Protein AF-A0A653SRH2-F1 (afdb_monomer_lite)

Sequence (174 aa):
MSVLLSLFGIMFIGSFAIDYRRGKTLQQSAIGGIRSIQKNMWIFFRTSLSMMIIIGPLLLISGFVFSDLVTFNTIPAFIIAVLSIGFAERIIGMTVAPLIRTFWHQRGRLMPLYLDAALYVFLLSILVLEFLMNIPGIDLQSPFIALFYAFALFFTRYLFSLIRFTVQKGVASN

Secondary structure (DSSP, 8-state):
-HHHHHHHHHHHHHHHHHHHHTT--HHHHHHHHHHHHHHHHHHHHHHHHHHHHHHHHHHHHHHHH-TTTEEESSHHHHHHHHHHHHHHHHHIIIIIHHHHHHHHHHTT-PPPHHHHHHHHHHHHHHHHHHHHHTSTTEEES-THHHHHHHHHHHHHHHHHHHHHHHHHTT----

pLDDT: mean 72.19, std 10.19, range [39.84, 87.38]

Structure (mmCIF, N/CA/C/O backbone):
data_AF-A0A653SRH2-F1
#
_entry.id   AF-A0A653SRH2-F1
#
loop_
_atom_site.group_PDB
_atom_site.id
_atom_site.type_symbol
_atom_site.label_atom_id
_atom_site.label_alt_id
_atom_site.label_comp_id
_atom_site.label_asym_id
_atom_site.label_entity_id
_atom_site.label_seq_id
_atom_site.pdbx_PDB_ins_code
_atom_site.Cartn_x
_atom_site.Cartn_y
_atom_site.Cartn_z
_atom_site.occupancy
_atom_site.B_iso_or_equiv
_atom_site.auth_seq_id
_atom_site.auth_comp_id
_atom_site.auth_asym_id
_atom_site.auth_atom_id
_atom_site.pdbx_PDB_model_num
ATOM 1 N N . MET A 1 1 ? -3.510 14.436 -4.638 1.00 39.84 1 MET A N 1
ATOM 2 C CA . MET A 1 1 ? -3.467 15.262 -3.397 1.00 39.84 1 MET A CA 1
ATOM 3 C C . MET A 1 1 ? -4.762 15.201 -2.561 1.00 39.84 1 MET A C 1
ATOM 5 O O . MET A 1 1 ? -4.670 15.184 -1.339 1.00 39.84 1 MET A O 1
ATOM 9 N N . SER A 1 2 ? -5.956 15.119 -3.170 1.00 46.06 2 SER A N 1
ATOM 10 C CA . SER A 1 2 ? -7.261 15.125 -2.467 1.00 46.06 2 SER A CA 1
ATOM 11 C C . SER A 1 2 ? -7.547 13.886 -1.595 1.00 46.06 2 SER A C 1
ATOM 13 O O . SER A 1 2 ? -8.154 14.002 -0.531 1.00 46.06 2 SER A O 1
ATOM 15 N N . VAL A 1 3 ? -7.083 12.699 -1.997 1.00 45.12 3 VAL A N 1
ATOM 16 C CA . VAL A 1 3 ? -7.332 11.427 -1.279 1.00 45.12 3 VAL A CA 1
ATOM 17 C C . VAL A 1 3 ? -6.578 11.358 0.059 1.00 45.12 3 VAL A C 1
ATOM 19 O O . VAL A 1 3 ? -7.117 10.958 1.086 1.00 45.12 3 VAL A O 1
ATOM 22 N N . LEU A 1 4 ? -5.333 11.831 0.072 1.00 49.22 4 LEU A N 1
ATOM 23 C CA . LEU A 1 4 ? -4.510 11.980 1.276 1.00 49.22 4 LEU A CA 1
ATOM 24 C C . LEU A 1 4 ? -5.167 12.928 2.289 1.00 49.22 4 LEU A C 1
ATOM 26 O O . LEU A 1 4 ? -5.316 12.602 3.465 1.00 49.22 4 LEU A O 1
ATOM 30 N N . LEU A 1 5 ? -5.604 14.089 1.800 1.00 54.12 5 LEU A N 1
ATOM 31 C CA . LEU A 1 5 ? -6.254 15.127 2.597 1.00 54.12 5 LEU A CA 1
ATOM 32 C C . LEU A 1 5 ? -7.594 14.655 3.173 1.00 54.12 5 LEU A C 1
ATOM 34 O O . LEU A 1 5 ? -7.883 14.911 4.339 1.00 54.12 5 LEU A O 1
ATOM 38 N N . SER A 1 6 ? -8.380 13.909 2.394 1.00 52.00 6 SER A N 1
ATOM 39 C CA . SER A 1 6 ? -9.649 13.338 2.862 1.00 52.00 6 SER A CA 1
ATOM 40 C C . SER A 1 6 ? -9.450 12.250 3.917 1.00 52.00 6 SER A C 1
ATOM 42 O O . SER A 1 6 ? -10.185 12.232 4.899 1.00 52.00 6 SER A O 1
ATOM 44 N N . LEU A 1 7 ? -8.422 11.404 3.808 1.00 56.34 7 LEU A N 1
ATOM 45 C CA . LEU A 1 7 ? -8.123 10.387 4.824 1.00 56.34 7 LEU A CA 1
ATOM 46 C C . LEU A 1 7 ? -7.610 10.982 6.139 1.00 56.34 7 LEU A C 1
ATOM 48 O O . LEU A 1 7 ? -8.088 10.598 7.209 1.00 56.34 7 LEU A O 1
ATOM 52 N N . PHE A 1 8 ? -6.702 11.961 6.079 1.00 59.31 8 PHE A N 1
ATOM 53 C CA . PHE A 1 8 ? -6.302 12.713 7.272 1.00 59.31 8 PHE A CA 1
ATOM 54 C C . PHE A 1 8 ? -7.480 13.497 7.867 1.00 59.31 8 PHE A C 1
ATOM 56 O O . PHE A 1 8 ? -7.624 13.547 9.089 1.00 59.31 8 PHE A O 1
ATOM 63 N N . GLY A 1 9 ? -8.369 14.021 7.018 1.00 59.38 9 GLY A N 1
ATOM 64 C CA . GLY A 1 9 ? -9.634 14.630 7.425 1.00 59.38 9 GLY A CA 1
ATOM 65 C C . GLY A 1 9 ? -10.552 13.655 8.167 1.00 59.38 9 GLY A C 1
ATOM 66 O O . GLY A 1 9 ? -11.066 13.989 9.229 1.00 59.38 9 GLY A O 1
ATOM 67 N N . ILE A 1 10 ? -10.701 12.418 7.688 1.00 64.88 10 ILE A N 1
ATOM 68 C CA . ILE A 1 10 ? -11.508 11.380 8.352 1.00 64.88 10 ILE A CA 1
ATOM 69 C C . ILE A 1 10 ? -10.914 11.007 9.718 1.00 64.88 10 ILE A C 1
ATOM 71 O O . ILE A 1 10 ? -11.653 10.884 10.695 1.00 64.88 10 ILE A O 1
ATOM 75 N N . MET A 1 11 ? -9.588 10.872 9.827 1.00 61.41 11 MET A N 1
ATOM 76 C CA . MET A 1 11 ? -8.923 10.593 11.110 1.00 61.41 11 MET A CA 1
ATOM 77 C C . MET A 1 11 ? -9.075 11.755 12.102 1.00 61.41 11 MET A C 1
ATOM 79 O O . MET A 1 11 ? -9.280 11.520 13.296 1.00 61.41 11 MET A O 1
ATOM 83 N N . PHE A 1 12 ? -9.025 12.999 11.613 1.00 65.94 12 PHE A N 1
ATOM 84 C CA . PHE A 1 12 ? -9.297 14.193 12.411 1.00 65.94 12 PHE A CA 1
ATOM 85 C C . PHE A 1 12 ? -10.729 14.197 12.940 1.00 65.94 12 PHE A C 1
ATOM 87 O O . PHE A 1 12 ? -10.933 14.307 14.146 1.00 65.94 12 PHE A O 1
ATOM 94 N N . ILE A 1 13 ? -11.708 14.012 12.050 1.00 68.06 13 ILE A N 1
ATOM 95 C CA . ILE A 1 13 ? -13.135 13.999 12.386 1.00 68.06 13 ILE A CA 1
ATOM 96 C C . ILE A 1 13 ? -13.438 12.865 13.368 1.00 68.06 13 ILE A C 1
ATOM 98 O O . ILE A 1 13 ? -14.142 13.082 14.350 1.00 68.06 13 ILE A O 1
ATOM 102 N N . GLY A 1 14 ? -12.860 11.678 13.165 1.00 63.09 14 GLY A N 1
ATOM 103 C CA . GLY A 1 14 ? -13.009 10.545 14.077 1.00 63.09 14 GLY A CA 1
ATOM 104 C C . GLY A 1 14 ? -12.459 10.835 15.476 1.00 63.09 14 GLY A C 1
ATOM 105 O O . GLY A 1 14 ? -13.152 10.616 16.468 1.00 63.09 14 GLY A O 1
ATOM 106 N N . SER A 1 15 ? -11.246 11.389 15.577 1.00 60.41 15 SER A N 1
ATOM 107 C CA . SER A 1 15 ? -10.658 11.773 16.870 1.00 60.41 15 SER A CA 1
ATOM 108 C C . SER A 1 15 ? -11.442 12.901 17.545 1.00 60.41 15 SER A C 1
ATOM 110 O O . SER A 1 15 ? -11.646 12.862 18.757 1.00 60.41 15 SER A O 1
ATOM 112 N N . PHE A 1 16 ? -11.907 13.875 16.764 1.00 62.19 16 PHE A N 1
ATOM 113 C CA . PHE A 1 16 ? -12.694 15.011 17.231 1.00 62.19 16 PHE A CA 1
ATOM 114 C C . PHE A 1 16 ? -14.068 14.573 17.755 1.00 62.19 16 PHE A C 1
ATOM 116 O O . PHE A 1 16 ? -14.482 14.987 18.834 1.00 62.19 16 PHE A O 1
ATOM 123 N N . ALA A 1 17 ? -14.759 13.681 17.042 1.00 65.31 17 ALA A N 1
ATOM 124 C CA . ALA A 1 17 ? -16.052 13.141 17.457 1.00 65.31 17 ALA A CA 1
ATOM 125 C C . ALA A 1 17 ? -15.945 12.306 18.745 1.00 65.31 17 ALA A C 1
ATOM 127 O O . ALA A 1 17 ? -16.826 12.374 19.604 1.00 65.31 17 ALA A O 1
ATOM 128 N N . ILE A 1 18 ? -14.854 11.548 18.908 1.00 66.50 18 ILE A N 1
ATOM 129 C CA . ILE A 1 18 ? -14.591 10.750 20.114 1.00 66.50 18 ILE A CA 1
ATOM 130 C C . ILE A 1 18 ? -14.303 11.650 21.320 1.00 66.50 18 ILE A C 1
ATOM 132 O O . ILE A 1 18 ? -14.843 11.412 22.401 1.00 66.50 18 ILE A O 1
ATOM 136 N N . ASP A 1 19 ? -13.477 12.682 21.151 1.00 61.50 19 ASP A N 1
ATOM 137 C CA . ASP A 1 19 ? -13.128 13.602 22.237 1.00 61.50 19 ASP A CA 1
ATOM 138 C C . ASP A 1 19 ? -14.295 14.524 22.618 1.00 61.50 19 ASP A C 1
ATOM 140 O O . ASP A 1 19 ? -14.493 14.799 23.803 1.00 61.50 19 ASP A O 1
ATOM 144 N N . TYR A 1 20 ? -15.132 14.906 21.650 1.00 62.66 20 TYR A N 1
ATOM 145 C CA . TYR A 1 20 ? -16.359 15.664 21.899 1.00 62.66 20 TYR A CA 1
ATOM 146 C C . TYR A 1 20 ? -17.405 14.829 22.655 1.00 62.66 20 TYR A C 1
ATOM 148 O O . TYR A 1 20 ? -17.981 15.297 23.635 1.00 62.66 20 TYR A O 1
ATOM 156 N N . ARG A 1 21 ? -17.581 13.544 22.299 1.00 64.31 21 ARG A N 1
ATOM 157 C CA . ARG A 1 21 ? -18.438 12.607 23.060 1.00 64.31 21 ARG A CA 1
ATOM 158 C C . ARG A 1 21 ? -17.969 12.370 24.497 1.00 64.31 21 ARG A C 1
ATOM 160 O O . ARG A 1 21 ? -18.776 11.979 25.331 1.00 64.31 21 ARG A O 1
ATOM 167 N N . ARG A 1 22 ? -16.685 12.586 24.791 1.00 68.81 22 ARG A N 1
ATOM 168 C CA . ARG A 1 22 ? -16.104 12.464 26.140 1.00 68.81 22 ARG A CA 1
ATOM 169 C C . ARG A 1 22 ? -16.248 13.738 26.984 1.00 68.81 22 ARG A C 1
ATOM 171 O O . ARG A 1 22 ? -15.678 13.796 28.068 1.00 68.81 22 ARG A O 1
ATOM 178 N N . GLY A 1 23 ? -16.991 14.741 26.506 1.00 70.00 23 GLY A N 1
ATOM 179 C CA . GLY A 1 23 ? -17.294 15.964 27.255 1.00 70.00 23 GLY A CA 1
ATOM 180 C C . GLY A 1 23 ? -16.172 17.006 27.262 1.00 70.00 23 GLY A C 1
ATOM 181 O O . GLY A 1 23 ? -16.197 17.918 28.084 1.00 70.00 23 GLY A O 1
ATOM 182 N N . LYS A 1 24 ? -15.174 16.890 26.374 1.00 70.44 24 LYS A N 1
ATOM 183 C CA . LYS A 1 24 ? -14.100 17.888 26.254 1.00 70.44 24 LYS A CA 1
ATOM 184 C C . LYS A 1 24 ? -14.593 19.142 25.530 1.00 70.44 24 LYS A C 1
ATOM 186 O O . LYS A 1 24 ? -15.414 19.065 24.617 1.00 70.44 24 LYS A O 1
ATOM 191 N N . THR A 1 25 ? -14.042 20.301 25.888 1.00 76.50 25 THR A N 1
ATOM 192 C CA . THR A 1 25 ? -14.335 21.569 25.200 1.00 76.50 25 THR A CA 1
ATOM 193 C C . THR A 1 25 ? -13.865 21.539 23.740 1.00 76.50 25 THR A C 1
ATOM 195 O O .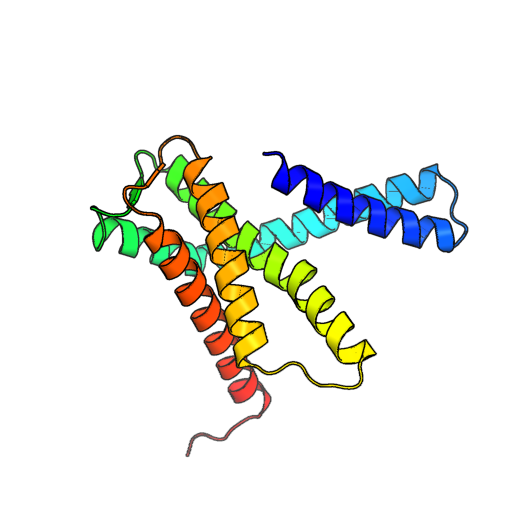 THR A 1 25 ? -12.934 20.812 23.388 1.00 76.50 25 THR A O 1
ATOM 198 N N . LEU A 1 26 ? -14.480 22.356 22.872 1.00 67.44 26 LEU A N 1
ATOM 199 C CA . LEU A 1 26 ? -14.159 22.418 21.434 1.00 67.44 26 LEU A CA 1
ATOM 200 C C . LEU A 1 26 ? -12.656 22.620 21.165 1.00 67.44 26 LEU A C 1
ATOM 202 O O . LEU A 1 26 ? -12.088 21.933 20.317 1.00 67.44 26 LEU A O 1
ATOM 206 N N . GLN A 1 27 ? -11.993 23.493 21.932 1.00 68.44 27 GLN A N 1
ATOM 207 C CA . GLN A 1 27 ? -10.543 23.700 21.841 1.00 68.44 27 GLN A CA 1
ATOM 208 C C . GLN A 1 27 ? -9.741 22.451 22.227 1.00 68.44 27 GLN A C 1
ATOM 210 O O . GLN A 1 27 ? -8.792 22.090 21.535 1.00 68.44 27 GLN A O 1
ATOM 215 N N . GLN A 1 28 ? -10.124 21.759 23.301 1.00 67.12 28 GLN A N 1
ATOM 216 C CA . GLN A 1 28 ? -9.433 20.544 23.737 1.00 67.12 28 GLN A CA 1
ATOM 217 C C . GLN A 1 28 ? -9.630 19.386 22.753 1.00 67.12 28 GLN A C 1
ATOM 219 O O . GLN A 1 28 ? -8.693 18.622 22.528 1.00 67.12 28 GLN A O 1
ATOM 224 N N . SER A 1 29 ? -10.806 19.285 22.129 1.00 60.84 29 SER A N 1
ATOM 225 C CA . SER A 1 29 ? -11.088 18.285 21.094 1.00 60.84 29 SER A CA 1
ATOM 226 C C . SER A 1 29 ? -10.315 18.563 19.797 1.00 60.84 29 SER A C 1
ATOM 228 O O . SER A 1 29 ? -9.743 17.651 19.202 1.00 60.84 29 SER A O 1
ATOM 230 N N . ALA A 1 30 ? -10.194 19.833 19.393 1.00 66.00 30 ALA A N 1
ATOM 231 C CA . ALA A 1 30 ? -9.391 20.230 18.234 1.00 66.00 30 ALA A CA 1
ATOM 232 C C . ALA A 1 30 ? -7.886 19.980 18.451 1.00 66.00 30 ALA A C 1
ATOM 234 O O . ALA A 1 30 ? -7.226 19.391 17.595 1.00 66.00 30 ALA A O 1
ATOM 235 N N . ILE A 1 31 ? -7.344 20.350 19.619 1.00 72.50 31 ILE A N 1
ATOM 236 C CA . ILE A 1 31 ? -5.938 20.085 19.978 1.00 72.50 31 ILE A CA 1
ATOM 237 C C . ILE A 1 31 ? -5.684 18.575 20.115 1.00 72.50 31 ILE A C 1
ATOM 239 O O . ILE A 1 31 ? -4.632 18.085 19.695 1.00 72.50 31 ILE A O 1
ATOM 243 N N . GLY A 1 32 ? -6.646 17.824 20.660 1.00 67.44 32 GLY A N 1
ATOM 244 C CA . GLY A 1 32 ? -6.616 16.362 20.720 1.00 67.44 32 GLY A CA 1
ATOM 245 C C . GLY A 1 32 ? -6.554 15.729 19.330 1.00 67.44 32 GLY A C 1
ATOM 246 O O . GLY A 1 32 ? -5.679 14.900 19.071 1.00 67.44 32 GLY A O 1
ATOM 247 N N . GLY A 1 33 ? -7.400 16.194 18.407 1.00 65.06 33 GLY A N 1
ATOM 248 C CA . GLY A 1 33 ? -7.385 15.796 17.001 1.00 65.06 33 GLY A CA 1
ATOM 249 C C . GLY A 1 33 ? -6.060 16.117 16.306 1.00 65.06 33 GLY A C 1
ATOM 250 O O . GLY A 1 33 ? -5.499 15.246 15.646 1.00 65.06 33 GLY A O 1
ATOM 251 N N . ILE A 1 34 ? -5.495 17.313 16.513 1.00 71.56 34 ILE A N 1
ATOM 252 C CA . ILE A 1 34 ? -4.197 17.704 15.933 1.00 71.56 34 ILE A CA 1
ATOM 253 C C . ILE A 1 34 ? -3.054 16.840 16.481 1.00 71.56 34 ILE A C 1
ATOM 255 O O . ILE A 1 34 ? -2.237 16.346 15.704 1.00 71.56 34 ILE A O 1
ATOM 259 N N . ARG A 1 35 ? -2.998 16.588 17.797 1.00 71.12 35 ARG A N 1
ATOM 260 C CA . ARG A 1 35 ? -1.993 15.676 18.379 1.00 71.12 35 ARG A CA 1
ATOM 261 C C . ARG A 1 35 ? -2.159 14.247 17.880 1.00 71.12 35 ARG A C 1
ATOM 263 O O . ARG A 1 35 ? -1.160 13.564 17.667 1.00 71.12 35 ARG A O 1
ATOM 270 N N . SER A 1 36 ? -3.397 13.797 17.694 1.00 66.12 36 SER A N 1
ATOM 271 C CA . SER A 1 36 ? -3.701 12.491 17.109 1.00 66.12 36 SER A CA 1
ATOM 272 C C . SER A 1 36 ? -3.175 12.406 15.676 1.00 66.12 36 SER A C 1
ATOM 274 O O . SER A 1 36 ? -2.466 11.455 15.354 1.00 66.12 36 SER A O 1
ATOM 276 N N . ILE A 1 37 ? -3.395 13.438 14.849 1.00 67.38 37 ILE A N 1
ATOM 277 C CA . ILE A 1 37 ? -2.804 13.538 13.507 1.00 67.38 37 ILE A CA 1
ATOM 278 C C . ILE A 1 37 ? -1.280 13.523 13.585 1.00 67.38 37 ILE A C 1
ATOM 280 O O . ILE A 1 37 ? -0.675 12.710 12.905 1.00 67.38 37 ILE A O 1
ATOM 284 N N . GLN A 1 38 ? -0.646 14.367 14.404 1.00 68.12 38 GLN A N 1
ATOM 285 C CA . GLN A 1 38 ? 0.819 14.440 14.487 1.00 68.12 38 GLN A CA 1
ATOM 286 C C . GLN A 1 38 ? 1.441 13.117 14.93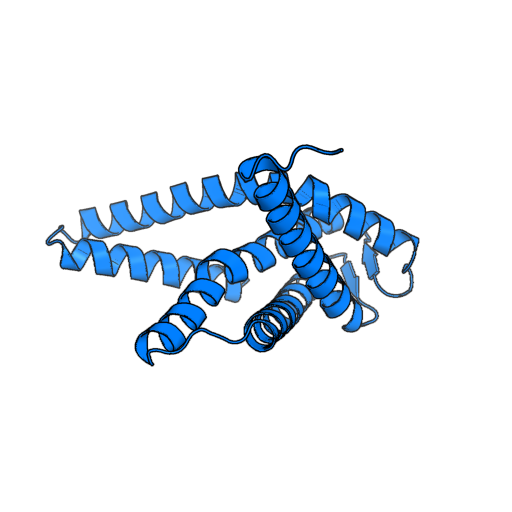8 1.00 68.12 38 GLN A C 1
ATOM 288 O O . GLN A 1 38 ? 2.401 12.638 14.336 1.00 68.12 38 GLN A O 1
ATOM 293 N N . LYS A 1 39 ? 0.880 12.487 15.975 1.00 69.31 39 LYS A N 1
ATOM 294 C CA . LYS A 1 39 ? 1.343 11.184 16.457 1.00 69.31 39 LYS A CA 1
ATOM 295 C C . LYS A 1 39 ? 1.144 10.114 15.390 1.00 69.31 39 LYS A C 1
ATOM 297 O O . LYS A 1 39 ? 2.061 9.336 15.137 1.00 69.31 39 LYS A O 1
ATOM 302 N N . ASN A 1 40 ? -0.014 10.098 14.733 1.00 63.19 40 ASN A N 1
ATOM 303 C CA . ASN A 1 40 ? -0.270 9.175 13.638 1.00 63.19 40 ASN A CA 1
ATOM 304 C C . ASN A 1 40 ? 0.657 9.448 12.459 1.00 63.19 40 ASN A C 1
ATOM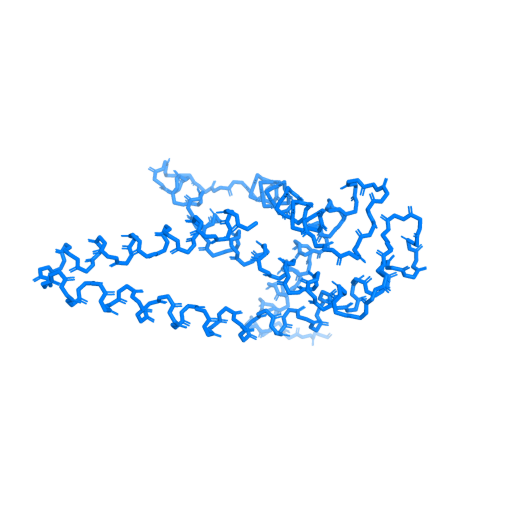 306 O O . ASN A 1 40 ? 1.183 8.482 11.941 1.00 63.19 40 ASN A O 1
ATOM 310 N N . MET A 1 41 ? 0.954 10.702 12.108 1.00 65.81 41 MET A N 1
ATOM 311 C CA . MET A 1 41 ? 1.930 11.089 11.083 1.00 65.81 41 MET A CA 1
ATOM 312 C C . MET A 1 41 ? 3.345 10.632 11.433 1.00 65.81 41 MET A C 1
ATOM 314 O O . MET A 1 41 ? 4.073 10.183 10.557 1.00 65.81 41 MET A O 1
ATOM 318 N N . TRP A 1 42 ? 3.744 10.703 12.701 1.00 66.19 42 TRP A N 1
ATOM 319 C CA . TRP A 1 42 ? 5.069 10.258 13.126 1.00 66.19 42 TRP A CA 1
ATOM 320 C C . TRP A 1 42 ? 5.209 8.735 13.086 1.00 66.19 42 TRP A C 1
ATOM 322 O O . TRP A 1 42 ? 6.164 8.199 12.523 1.00 66.19 42 TRP A O 1
ATOM 332 N N . ILE A 1 43 ? 4.225 8.016 13.638 1.00 66.44 43 ILE A N 1
ATOM 333 C CA . ILE A 1 43 ? 4.168 6.553 13.535 1.00 66.44 43 ILE A CA 1
ATOM 334 C C . ILE A 1 43 ? 4.066 6.163 12.051 1.00 66.44 43 ILE A C 1
ATOM 336 O O . ILE A 1 43 ? 4.728 5.215 11.625 1.00 66.44 43 ILE A O 1
ATOM 340 N N . PHE A 1 44 ? 3.293 6.923 11.269 1.00 63.47 44 PHE A N 1
ATOM 341 C CA . PHE A 1 44 ? 3.142 6.823 9.822 1.00 63.47 44 PHE A CA 1
ATOM 342 C C . PHE A 1 44 ? 4.503 6.892 9.119 1.00 63.47 44 PHE A C 1
ATOM 344 O O . PHE A 1 44 ? 4.906 5.913 8.494 1.00 63.47 44 PHE A O 1
ATOM 351 N N . PHE A 1 45 ? 5.240 7.987 9.314 1.00 64.75 45 PHE A N 1
ATOM 352 C CA . PHE A 1 45 ? 6.551 8.241 8.724 1.00 64.75 45 PHE A CA 1
ATOM 353 C C . PHE A 1 45 ? 7.560 7.151 9.090 1.00 64.75 45 PHE A C 1
ATOM 355 O O . PHE A 1 45 ? 8.195 6.580 8.207 1.00 64.75 45 PHE A O 1
ATOM 362 N N . ARG A 1 46 ? 7.645 6.780 10.375 1.00 68.31 46 ARG A N 1
ATOM 363 C CA . ARG A 1 46 ? 8.571 5.742 10.852 1.00 68.31 46 ARG A CA 1
ATOM 364 C C . ARG A 1 46 ? 8.341 4.390 10.173 1.00 68.31 46 ARG A C 1
ATOM 366 O O . ARG A 1 46 ? 9.302 3.708 9.830 1.00 68.31 46 ARG A O 1
ATOM 373 N N . THR A 1 47 ? 7.092 3.972 9.979 1.00 63.00 47 THR A N 1
ATOM 374 C CA . THR A 1 47 ? 6.826 2.686 9.307 1.00 63.00 47 THR A CA 1
ATOM 375 C C . THR A 1 47 ? 6.855 2.807 7.787 1.00 63.00 47 THR A C 1
ATOM 377 O O . THR A 1 47 ? 7.232 1.833 7.154 1.00 63.00 47 THR A O 1
ATOM 380 N N . SER A 1 48 ? 6.538 3.964 7.190 1.00 61.22 48 SER A N 1
ATOM 381 C CA . SER A 1 48 ? 6.797 4.193 5.757 1.00 61.22 48 SER A CA 1
ATOM 382 C C . SER A 1 48 ? 8.290 4.079 5.451 1.00 61.22 48 SER A C 1
ATOM 384 O O . SER A 1 48 ? 8.666 3.439 4.474 1.00 61.22 48 SER A O 1
ATOM 386 N N . LEU A 1 49 ? 9.148 4.600 6.334 1.00 66.00 49 LEU A N 1
ATOM 387 C CA . LEU A 1 49 ? 10.597 4.422 6.247 1.00 66.00 49 LEU A CA 1
ATOM 388 C C . LEU A 1 49 ? 10.999 2.944 6.393 1.00 66.00 49 LEU A C 1
ATOM 390 O O . LEU A 1 49 ? 11.838 2.452 5.652 1.00 66.00 49 LEU A O 1
ATOM 394 N N . SER A 1 50 ? 10.360 2.201 7.303 1.00 67.50 50 SER A N 1
ATOM 395 C CA . SER A 1 50 ? 10.581 0.751 7.434 1.00 67.50 50 SER A CA 1
ATOM 396 C C . SER A 1 50 ? 10.134 -0.028 6.193 1.00 67.50 50 SER A C 1
ATOM 398 O O . SER A 1 50 ? 10.788 -0.992 5.811 1.00 67.50 50 SER A O 1
ATOM 400 N N . MET A 1 51 ? 9.033 0.380 5.563 1.00 66.06 51 MET A N 1
ATOM 401 C CA . MET A 1 51 ? 8.539 -0.196 4.312 1.00 66.06 51 MET A CA 1
ATOM 402 C C . MET A 1 51 ? 9.453 0.133 3.133 1.00 66.06 51 MET A C 1
ATOM 404 O O . MET A 1 51 ? 9.488 -0.636 2.181 1.00 66.06 51 MET A O 1
ATOM 408 N N . MET A 1 52 ? 10.251 1.203 3.207 1.00 69.62 52 MET A N 1
ATOM 409 C CA . MET A 1 52 ? 11.271 1.530 2.206 1.00 69.62 52 MET A CA 1
ATOM 410 C C . MET A 1 52 ? 12.280 0.390 2.014 1.00 69.62 52 MET A C 1
ATOM 412 O O . MET A 1 52 ? 12.729 0.155 0.899 1.00 69.62 52 MET A O 1
ATOM 416 N N . ILE A 1 53 ? 12.576 -0.367 3.075 1.00 72.88 53 ILE A N 1
ATOM 417 C CA . ILE A 1 53 ? 13.482 -1.527 3.034 1.00 72.88 53 ILE A CA 1
ATOM 418 C C . ILE A 1 53 ? 12.898 -2.669 2.186 1.00 72.88 53 ILE A C 1
ATOM 420 O O . ILE A 1 53 ? 13.643 -3.455 1.616 1.00 72.88 53 ILE A O 1
ATOM 424 N N . ILE A 1 54 ? 11.571 -2.755 2.076 1.00 73.56 54 ILE A N 1
ATOM 425 C CA . ILE A 1 54 ? 10.865 -3.819 1.350 1.00 73.56 54 ILE A CA 1
ATOM 426 C C . ILE A 1 54 ? 10.455 -3.334 -0.046 1.00 73.56 54 ILE A C 1
ATOM 428 O O . ILE A 1 54 ? 10.757 -3.961 -1.057 1.00 73.56 54 ILE A O 1
ATOM 432 N N . ILE A 1 55 ? 9.776 -2.190 -0.100 1.00 78.44 55 ILE A N 1
ATOM 433 C CA . ILE A 1 55 ? 9.212 -1.599 -1.314 1.00 78.44 55 ILE A CA 1
ATOM 434 C C . ILE A 1 55 ? 10.310 -0.978 -2.183 1.00 78.44 55 ILE A C 1
ATOM 436 O O . ILE A 1 55 ? 10.208 -1.022 -3.402 1.00 78.44 55 ILE A O 1
ATOM 440 N N . GLY A 1 56 ? 11.370 -0.429 -1.581 1.00 79.12 56 GLY A N 1
ATOM 441 C CA . GLY A 1 56 ? 12.498 0.166 -2.300 1.00 79.12 56 GLY A CA 1
ATOM 442 C C . GLY A 1 56 ? 13.185 -0.822 -3.242 1.00 79.12 56 GLY A C 1
ATOM 443 O O . GLY A 1 56 ? 13.196 -0.577 -4.447 1.00 79.12 56 GLY A O 1
ATOM 444 N N . PRO A 1 57 ? 13.701 -1.960 -2.742 1.00 82.69 57 PRO A N 1
ATOM 445 C CA . PRO A 1 57 ? 14.279 -2.993 -3.596 1.00 82.69 57 PRO A CA 1
ATOM 446 C C . PRO A 1 57 ? 13.286 -3.536 -4.623 1.00 82.69 57 PRO A C 1
ATOM 448 O O . PRO A 1 57 ? 13.659 -3.734 -5.773 1.00 82.69 57 PRO A O 1
ATOM 451 N N . LEU A 1 58 ? 12.018 -3.723 -4.239 1.00 83.31 58 LEU A N 1
ATOM 452 C CA . LEU A 1 58 ? 10.974 -4.183 -5.155 1.00 83.31 58 LEU A CA 1
ATOM 453 C C . LEU A 1 58 ? 10.778 -3.210 -6.329 1.00 83.31 58 LEU A C 1
ATOM 455 O O . LEU A 1 58 ? 10.740 -3.646 -7.478 1.00 83.31 58 LEU A O 1
ATOM 459 N N . LEU A 1 59 ? 10.695 -1.904 -6.051 1.00 80.88 59 LEU A N 1
ATOM 460 C CA . LEU A 1 59 ? 10.564 -0.865 -7.073 1.00 80.88 59 LEU A CA 1
ATOM 461 C C . LEU A 1 59 ? 11.818 -0.772 -7.947 1.00 80.88 59 LEU A C 1
ATOM 463 O O . LEU A 1 59 ? 11.690 -0.667 -9.164 1.00 80.88 59 LEU A O 1
ATOM 467 N N . LEU A 1 60 ? 13.016 -0.872 -7.359 1.00 82.00 60 LEU A N 1
ATOM 468 C CA . LEU A 1 60 ? 14.271 -0.881 -8.119 1.00 82.00 60 LEU A CA 1
ATOM 469 C C . LEU A 1 60 ? 14.322 -2.068 -9.075 1.00 82.00 60 LEU A C 1
ATOM 471 O O . LEU A 1 60 ? 14.494 -1.873 -10.273 1.00 82.00 60 LEU A O 1
ATOM 475 N N . ILE A 1 61 ? 14.109 -3.284 -8.567 1.00 82.31 61 ILE A N 1
ATOM 476 C CA . ILE A 1 61 ? 14.099 -4.498 -9.388 1.00 82.31 61 ILE A CA 1
ATOM 477 C C . ILE A 1 61 ? 13.040 -4.372 -10.479 1.00 82.31 61 ILE A C 1
ATOM 479 O O . ILE A 1 61 ? 13.324 -4.695 -11.624 1.00 82.31 61 ILE A O 1
ATOM 483 N N . SER A 1 62 ? 11.851 -3.849 -10.168 1.00 77.94 62 SER A N 1
ATOM 484 C CA . SER A 1 62 ? 10.825 -3.657 -11.192 1.00 77.94 62 SER A CA 1
ATOM 485 C C . SER A 1 62 ? 11.212 -2.629 -12.256 1.00 77.94 62 SER A C 1
ATOM 487 O O . SER A 1 62 ? 10.945 -2.875 -13.420 1.00 77.94 62 SER A O 1
ATOM 489 N N . GLY A 1 63 ? 11.901 -1.539 -11.904 1.00 74.38 63 GLY A N 1
ATOM 490 C CA . GLY A 1 63 ? 12.387 -0.567 -12.888 1.00 74.38 63 GLY A CA 1
ATOM 491 C C . GLY A 1 63 ? 13.504 -1.118 -13.783 1.00 74.38 63 GLY A C 1
ATOM 492 O O . GLY A 1 63 ? 13.649 -0.677 -14.917 1.00 74.38 63 GLY A O 1
ATOM 493 N N . PHE A 1 64 ? 14.272 -2.102 -13.300 1.00 79.88 64 PHE A N 1
ATOM 494 C CA . PHE A 1 64 ? 15.312 -2.777 -14.088 1.00 79.88 64 PHE A CA 1
ATOM 495 C C . PHE A 1 64 ? 14.782 -3.947 -14.927 1.00 79.88 64 PHE A C 1
ATOM 497 O O . PHE A 1 64 ? 15.190 -4.112 -16.070 1.00 79.88 64 PHE A O 1
ATOM 504 N N . VAL A 1 65 ? 13.911 -4.783 -14.358 1.00 80.50 65 VAL A N 1
ATOM 505 C CA . VAL A 1 65 ? 13.389 -6.006 -14.998 1.00 80.50 65 VAL A CA 1
ATOM 506 C C . VAL A 1 65 ? 12.202 -5.700 -15.909 1.00 80.50 65 VAL A C 1
ATOM 508 O O . VAL A 1 65 ? 12.006 -6.369 -16.918 1.00 80.50 65 VAL A O 1
ATOM 511 N N . PHE A 1 66 ? 11.415 -4.686 -15.558 1.00 79.31 66 PHE A N 1
ATOM 512 C CA . PHE A 1 66 ? 10.212 -4.266 -16.267 1.00 79.31 66 PHE A CA 1
ATOM 513 C C . PHE A 1 66 ? 10.319 -2.795 -16.687 1.00 79.31 66 PHE A C 1
ATOM 515 O O . PHE A 1 66 ? 9.408 -2.001 -16.442 1.00 79.31 66 PHE A O 1
ATOM 522 N N . SER A 1 67 ? 11.436 -2.430 -17.324 1.00 73.50 67 SER A N 1
ATOM 523 C CA . SER A 1 67 ? 11.687 -1.069 -17.824 1.00 73.50 67 SER A CA 1
ATOM 524 C C . SER A 1 67 ? 10.608 -0.577 -18.790 1.00 73.50 67 SER A C 1
ATOM 526 O O . SER A 1 67 ? 10.326 0.614 -18.847 1.00 73.50 67 SER A O 1
ATOM 528 N N . ASP A 1 68 ? 9.968 -1.503 -19.504 1.00 74.19 68 ASP A N 1
ATOM 529 C CA . ASP A 1 68 ? 8.880 -1.216 -20.443 1.00 74.19 68 ASP A CA 1
ATOM 530 C C . ASP A 1 68 ? 7.526 -1.020 -19.735 1.00 74.19 68 ASP A C 1
ATOM 532 O O . ASP A 1 68 ? 6.516 -0.766 -20.378 1.00 74.19 68 ASP A O 1
ATOM 536 N N . LEU A 1 69 ? 7.458 -1.178 -18.408 1.00 73.56 69 LEU A N 1
ATOM 537 C CA . LEU A 1 69 ? 6.222 -1.020 -17.634 1.00 73.56 69 LEU A CA 1
ATOM 538 C C . LEU A 1 69 ? 6.288 0.169 -16.667 1.00 73.56 69 LEU A C 1
ATOM 540 O O . LEU A 1 69 ? 5.265 0.831 -16.472 1.00 73.56 69 LEU A O 1
ATOM 544 N N . VAL A 1 70 ? 7.459 0.446 -16.076 1.00 78.56 70 VAL A N 1
ATOM 545 C CA . VAL A 1 70 ? 7.685 1.586 -15.173 1.00 78.56 70 VAL A CA 1
ATOM 546 C C . VAL A 1 70 ? 9.065 2.192 -15.371 1.00 78.56 70 VAL A C 1
ATOM 548 O O . VAL A 1 70 ? 10.079 1.510 -15.211 1.00 78.56 70 VAL A O 1
ATOM 551 N N . THR A 1 71 ? 9.093 3.511 -15.558 1.00 81.75 71 THR A N 1
ATOM 552 C CA . THR A 1 71 ? 10.332 4.286 -15.662 1.00 81.75 71 THR A CA 1
ATOM 553 C C . THR A 1 71 ? 10.363 5.404 -14.626 1.00 81.75 71 THR A C 1
ATOM 555 O O . THR A 1 71 ? 9.391 6.138 -14.444 1.00 81.75 71 THR A O 1
ATOM 558 N N . PHE A 1 72 ? 11.502 5.556 -13.948 1.00 82.56 72 PHE A N 1
ATOM 559 C CA . PHE A 1 72 ? 11.741 6.644 -12.999 1.00 82.56 72 PHE A CA 1
ATOM 560 C C . PHE A 1 72 ? 12.750 7.621 -13.590 1.00 82.56 72 PHE A C 1
ATOM 562 O O . PHE A 1 72 ? 13.934 7.313 -13.700 1.00 82.56 72 PHE A O 1
ATOM 569 N N . ASN A 1 73 ? 12.293 8.825 -13.924 1.00 81.38 73 ASN A N 1
ATOM 570 C CA . ASN A 1 73 ? 13.136 9.833 -14.567 1.00 81.38 73 ASN A CA 1
ATOM 571 C C . ASN A 1 73 ? 14.125 10.479 -13.586 1.00 81.38 73 ASN A C 1
ATOM 573 O O . ASN A 1 73 ? 15.136 11.038 -14.001 1.00 81.38 73 ASN A O 1
ATOM 577 N N . THR A 1 74 ? 13.834 10.445 -12.280 1.00 81.25 74 THR A N 1
ATOM 578 C CA . THR A 1 74 ? 14.670 11.077 -11.250 1.00 81.25 74 THR A CA 1
ATOM 579 C C . THR A 1 74 ? 14.677 10.286 -9.935 1.00 81.25 74 THR A C 1
ATOM 581 O O . THR A 1 74 ? 13.704 9.614 -9.588 1.00 81.25 74 THR A O 1
ATOM 584 N N . ILE A 1 75 ? 15.760 10.411 -9.155 1.00 78.62 75 ILE A N 1
ATOM 585 C CA . ILE A 1 75 ? 15.881 9.804 -7.812 1.00 78.62 75 ILE A CA 1
ATOM 586 C C . ILE A 1 75 ? 14.766 10.286 -6.857 1.00 78.62 75 ILE A C 1
ATOM 588 O O . ILE A 1 75 ? 14.186 9.449 -6.161 1.00 78.62 75 ILE A O 1
ATOM 592 N N . PRO A 1 76 ? 14.395 11.585 -6.817 1.00 78.88 76 PRO A N 1
ATOM 593 C CA . PRO A 1 76 ? 13.262 12.038 -6.014 1.00 78.88 76 PRO A CA 1
ATOM 594 C C . PRO A 1 76 ? 11.943 11.358 -6.391 1.00 78.88 76 PRO A C 1
ATOM 596 O O . PRO A 1 76 ? 11.199 10.977 -5.492 1.00 78.88 76 PRO A O 1
ATOM 599 N N . ALA A 1 77 ? 11.668 11.143 -7.685 1.00 75.56 77 ALA A N 1
ATOM 600 C CA . ALA A 1 77 ? 10.454 10.451 -8.124 1.00 75.56 77 ALA A CA 1
ATOM 601 C C . ALA A 1 77 ? 10.400 9.013 -7.586 1.00 75.56 77 ALA A C 1
ATOM 603 O O . ALA A 1 77 ? 9.367 8.589 -7.069 1.00 75.56 77 ALA A O 1
ATOM 604 N N . PHE A 1 78 ? 11.532 8.301 -7.602 1.00 81.00 78 PHE A N 1
ATOM 605 C CA . PHE A 1 78 ? 11.651 6.978 -6.990 1.00 81.00 78 PHE A CA 1
ATOM 606 C C . PHE A 1 78 ? 11.364 7.010 -5.479 1.00 81.00 78 PHE A C 1
ATOM 608 O O . PHE A 1 78 ? 10.540 6.240 -4.988 1.00 81.00 78 PHE A O 1
ATOM 615 N N . ILE A 1 79 ? 11.984 7.927 -4.729 1.00 77.38 79 ILE A N 1
ATOM 616 C CA . ILE A 1 79 ? 11.773 8.028 -3.273 1.00 77.38 79 ILE A CA 1
ATOM 617 C C . ILE A 1 79 ? 10.300 8.331 -2.958 1.00 77.38 79 ILE A C 1
ATOM 619 O O . ILE A 1 79 ? 9.709 7.706 -2.074 1.00 77.38 79 ILE A O 1
ATOM 623 N N . ILE A 1 80 ? 9.682 9.255 -3.697 1.00 78.75 80 ILE A N 1
ATOM 624 C CA . ILE A 1 80 ? 8.271 9.621 -3.518 1.00 78.75 80 ILE A CA 1
ATOM 625 C C . ILE A 1 80 ? 7.358 8.439 -3.867 1.00 78.75 80 ILE A C 1
ATOM 627 O O . ILE A 1 80 ? 6.378 8.212 -3.154 1.00 78.75 80 ILE A O 1
ATOM 631 N N . ALA A 1 81 ? 7.688 7.649 -4.893 1.00 81.12 81 ALA A N 1
ATOM 632 C CA . ALA A 1 81 ? 6.962 6.429 -5.242 1.00 81.12 81 ALA A CA 1
ATOM 633 C C . ALA A 1 81 ? 6.977 5.425 -4.087 1.00 81.12 81 ALA A C 1
ATOM 635 O O . ALA A 1 81 ? 5.921 4.992 -3.629 1.00 81.12 81 ALA A O 1
ATOM 636 N N . VAL A 1 82 ? 8.165 5.120 -3.554 1.00 79.88 82 VAL A N 1
ATOM 637 C CA . VAL A 1 82 ? 8.332 4.185 -2.431 1.00 79.88 82 VAL A CA 1
ATOM 638 C C . VAL A 1 82 ? 7.498 4.625 -1.227 1.00 79.88 82 VAL A C 1
ATOM 640 O O . VAL A 1 82 ? 6.762 3.826 -0.640 1.00 79.88 82 VAL A O 1
ATOM 643 N N . LEU A 1 83 ? 7.575 5.912 -0.877 1.00 78.00 83 LEU A N 1
ATOM 644 C CA . LEU A 1 83 ? 6.823 6.477 0.240 1.00 78.00 83 LEU A CA 1
ATOM 645 C C . LEU A 1 83 ? 5.312 6.424 0.000 1.00 78.00 83 LEU A C 1
ATOM 647 O O . LEU A 1 83 ? 4.568 6.107 0.929 1.00 78.00 83 LEU A O 1
ATOM 651 N N . SER A 1 84 ? 4.865 6.692 -1.226 1.00 79.56 84 SER A N 1
ATOM 652 C CA . SER A 1 84 ? 3.446 6.714 -1.591 1.00 79.56 84 SER A CA 1
ATOM 653 C C . SER A 1 84 ? 2.832 5.316 -1.609 1.00 79.56 84 SER A C 1
ATOM 655 O O . SER A 1 84 ? 1.727 5.124 -1.106 1.00 79.56 84 SER A O 1
ATOM 657 N N . ILE A 1 85 ? 3.558 4.308 -2.095 1.00 82.00 85 ILE A N 1
ATOM 658 C CA . ILE A 1 85 ? 3.109 2.912 -2.031 1.00 82.00 85 ILE A CA 1
ATOM 659 C C . ILE A 1 85 ? 3.043 2.438 -0.571 1.00 82.00 85 ILE A C 1
ATOM 661 O O . ILE A 1 85 ? 2.047 1.838 -0.161 1.00 82.00 85 ILE A O 1
ATOM 665 N N . GLY A 1 86 ? 4.050 2.763 0.248 1.00 77.12 86 GLY A N 1
ATOM 666 C CA . GLY A 1 86 ? 4.002 2.496 1.691 1.00 77.12 86 GLY A CA 1
ATOM 667 C C . GLY A 1 86 ? 2.829 3.206 2.382 1.00 77.12 86 GLY A C 1
ATOM 668 O O . GLY A 1 86 ? 2.204 2.652 3.288 1.00 77.12 86 GLY A O 1
ATOM 669 N N . PHE A 1 87 ? 2.478 4.406 1.910 1.00 75.25 87 PHE A N 1
ATOM 670 C CA . PHE A 1 87 ? 1.301 5.147 2.358 1.00 75.25 87 PHE A CA 1
ATOM 671 C C . PHE A 1 87 ? -0.003 4.435 2.000 1.00 75.25 87 PHE A C 1
ATOM 673 O O . PHE A 1 87 ? -0.859 4.256 2.871 1.00 75.25 87 PHE A O 1
ATOM 680 N N . ALA A 1 88 ? -0.128 3.952 0.766 1.00 80.19 88 ALA A N 1
ATOM 681 C CA . ALA A 1 88 ? -1.290 3.198 0.318 1.00 80.19 88 ALA A CA 1
ATOM 682 C C . ALA A 1 88 ? -1.514 1.910 1.121 1.00 80.19 88 ALA A C 1
ATOM 684 O O . ALA A 1 88 ? -2.623 1.675 1.609 1.00 80.19 88 ALA A O 1
ATOM 685 N N . GLU A 1 89 ? -0.454 1.117 1.319 1.00 79.00 89 GLU A N 1
ATOM 686 C CA . GLU A 1 89 ? -0.494 -0.121 2.110 1.00 79.00 89 GLU A CA 1
ATOM 687 C C . GLU A 1 89 ? -1.093 0.142 3.487 1.00 79.00 89 GLU A C 1
ATOM 689 O O . GLU A 1 89 ? -1.993 -0.569 3.944 1.00 79.00 89 GLU A O 1
ATOM 694 N N . ARG A 1 90 ? -0.631 1.213 4.127 1.00 74.19 90 ARG A N 1
ATOM 695 C CA . ARG A 1 90 ? -0.974 1.500 5.507 1.00 74.19 90 ARG A CA 1
ATOM 696 C C . ARG A 1 90 ? -2.386 2.027 5.679 1.00 74.19 90 ARG A C 1
ATOM 698 O O . ARG A 1 90 ? -3.039 1.658 6.654 1.00 74.19 90 ARG A O 1
ATOM 705 N N . ILE A 1 91 ? -2.874 2.854 4.756 1.00 74.75 91 ILE A N 1
ATOM 706 C CA . ILE A 1 91 ? -4.283 3.269 4.758 1.00 74.75 91 ILE A CA 1
ATOM 707 C C . ILE A 1 91 ? -5.174 2.040 4.738 1.00 74.75 91 ILE A C 1
ATOM 709 O O . ILE A 1 91 ? -6.109 1.921 5.531 1.00 74.75 91 ILE A O 1
ATOM 713 N N . ILE A 1 92 ? -4.878 1.107 3.841 1.00 77.00 92 ILE A N 1
ATOM 714 C CA . ILE A 1 92 ? -5.717 -0.069 3.687 1.00 77.00 92 ILE A CA 1
ATOM 715 C C . ILE A 1 92 ? -5.563 -0.977 4.903 1.00 77.00 92 ILE A C 1
ATOM 717 O O . ILE A 1 92 ? -6.558 -1.426 5.468 1.00 77.00 92 ILE A O 1
ATOM 721 N N . GLY A 1 93 ? -4.333 -1.179 5.371 1.00 70.31 93 GLY A N 1
ATOM 722 C CA . GLY A 1 93 ? -4.039 -2.020 6.520 1.00 70.31 93 GLY A CA 1
ATOM 723 C C . GLY A 1 93 ? -4.597 -1.509 7.850 1.00 70.31 93 GLY A C 1
ATOM 724 O O . GLY A 1 93 ? -4.956 -2.334 8.689 1.00 70.31 93 GLY A O 1
ATOM 725 N N . MET A 1 94 ? -4.663 -0.189 8.058 1.00 67.75 94 MET A N 1
ATOM 726 C CA . MET A 1 94 ? -5.075 0.423 9.332 1.00 67.75 94 MET A CA 1
ATOM 727 C C . MET A 1 94 ? -6.495 0.970 9.333 1.00 67.75 94 MET A C 1
ATOM 729 O O . MET A 1 94 ? -7.136 0.960 10.379 1.00 67.75 94 MET A O 1
ATOM 733 N N . THR A 1 95 ? -6.985 1.450 8.195 1.00 65.88 95 THR A N 1
ATOM 734 C CA . THR A 1 95 ? -8.305 2.078 8.112 1.00 65.88 95 THR A CA 1
ATOM 735 C C . THR A 1 95 ? -9.300 1.125 7.478 1.00 65.88 95 THR A C 1
ATOM 737 O O . THR A 1 95 ? -10.318 0.817 8.083 1.00 65.88 95 THR A O 1
ATOM 740 N N . VAL A 1 96 ? -9.004 0.612 6.285 1.00 67.62 96 VAL A N 1
ATOM 741 C CA . VAL A 1 96 ? -9.989 -0.134 5.489 1.00 67.62 96 VAL A CA 1
ATOM 742 C C . VAL A 1 96 ? -10.210 -1.550 6.025 1.00 67.62 96 VAL A C 1
ATOM 744 O O . VAL A 1 96 ? -11.353 -1.952 6.239 1.00 67.62 96 VAL A O 1
ATOM 747 N N . ALA A 1 97 ? -9.137 -2.299 6.291 1.00 70.19 97 ALA A N 1
ATOM 748 C CA . ALA A 1 97 ? -9.232 -3.691 6.728 1.00 70.19 97 ALA A CA 1
ATOM 749 C C . ALA A 1 97 ? -9.990 -3.850 8.063 1.00 70.19 97 ALA A C 1
ATOM 751 O O . ALA A 1 97 ? -10.875 -4.706 8.139 1.00 70.19 97 ALA A O 1
ATOM 752 N N . PRO A 1 98 ? -9.750 -3.029 9.109 1.00 67.75 98 PRO A N 1
ATOM 753 C CA . PRO A 1 98 ? -10.556 -3.093 10.328 1.00 67.75 98 PRO A CA 1
ATOM 754 C C . PRO A 1 98 ? -12.024 -2.747 10.084 1.00 67.75 98 PRO A C 1
ATOM 756 O O . PRO A 1 98 ? -12.895 -3.401 10.646 1.00 67.75 98 PRO A O 1
ATOM 759 N N . LEU A 1 99 ? -12.301 -1.770 9.217 1.00 68.06 99 LEU A N 1
ATOM 760 C CA . LEU A 1 99 ? -13.653 -1.292 8.934 1.00 68.06 99 LEU A CA 1
ATOM 761 C C . LEU A 1 99 ? -14.490 -2.383 8.241 1.00 68.06 99 LEU A C 1
ATOM 763 O O . LEU A 1 99 ? -15.586 -2.713 8.698 1.00 68.06 99 LEU A O 1
ATOM 767 N N . ILE A 1 100 ? -13.930 -3.050 7.228 1.00 70.69 100 ILE A N 1
ATOM 768 C CA . ILE A 1 100 ? -14.572 -4.196 6.561 1.00 70.69 100 ILE A CA 1
ATOM 769 C C . ILE A 1 100 ? -14.759 -5.369 7.537 1.00 70.69 100 ILE A C 1
ATOM 771 O O . ILE A 1 100 ? -15.840 -5.961 7.605 1.00 70.69 100 ILE A O 1
ATOM 775 N N . ARG A 1 101 ? -13.747 -5.676 8.360 1.00 70.56 101 ARG A N 1
ATOM 776 C CA . ARG A 1 101 ? -13.846 -6.740 9.373 1.00 70.56 101 ARG A CA 1
ATOM 777 C C . ARG A 1 101 ? -14.917 -6.447 10.420 1.00 70.56 101 ARG A C 1
ATOM 779 O O . ARG A 1 101 ? -15.640 -7.365 10.802 1.00 70.56 101 ARG A O 1
ATOM 786 N N . THR A 1 102 ? -15.079 -5.192 10.848 1.00 71.38 102 THR A N 1
ATOM 787 C CA . THR A 1 102 ? -16.154 -4.812 11.778 1.00 71.38 102 THR A CA 1
ATOM 788 C C . THR A 1 102 ? -17.544 -5.022 11.184 1.00 71.38 102 THR A C 1
ATOM 790 O O . THR A 1 102 ? -18.418 -5.514 11.893 1.00 71.38 102 THR A O 1
ATOM 793 N N . PHE A 1 103 ? -17.745 -4.763 9.886 1.00 73.94 103 PHE A N 1
ATOM 794 C CA . PHE A 1 103 ? -19.020 -5.050 9.215 1.00 73.94 103 PHE A CA 1
ATOM 795 C C . PHE A 1 103 ? -19.382 -6.542 9.237 1.00 73.94 103 PHE A C 1
ATOM 797 O O . PHE A 1 103 ? -20.539 -6.895 9.466 1.00 73.94 103 PHE A O 1
ATOM 804 N N . TRP A 1 104 ? -18.407 -7.430 9.029 1.00 73.88 104 TRP A N 1
ATOM 805 C CA . TRP A 1 104 ? -18.644 -8.878 9.090 1.00 73.88 104 TRP A CA 1
ATOM 806 C C . TRP A 1 104 ? -18.860 -9.366 10.521 1.00 73.88 104 TRP A C 1
ATOM 808 O O . TRP A 1 104 ? -19.777 -10.149 10.778 1.00 73.88 104 TRP A O 1
ATOM 818 N N . HIS A 1 105 ? -18.090 -8.827 11.467 1.00 73.50 105 HIS A N 1
ATOM 819 C CA . HIS A 1 105 ? -18.233 -9.154 12.879 1.00 73.50 105 HIS A CA 1
ATOM 820 C C . HIS A 1 105 ? -19.611 -8.749 13.431 1.00 73.50 105 HIS A C 1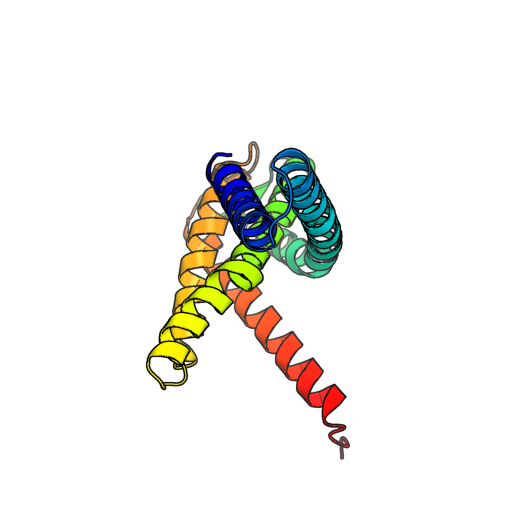
ATOM 822 O O . HIS A 1 105 ? -20.193 -9.490 14.222 1.00 73.50 105 HIS A O 1
ATOM 828 N N . GLN A 1 106 ? -20.176 -7.624 12.977 1.00 71.19 106 GLN A N 1
ATOM 829 C CA . GLN A 1 106 ? -21.543 -7.203 13.319 1.00 71.19 106 GLN A CA 1
ATOM 830 C C . GLN A 1 106 ? -22.619 -8.162 12.790 1.00 71.19 106 GLN A C 1
ATOM 832 O O . GLN A 1 106 ? -23.697 -8.254 13.368 1.00 71.19 106 GLN A O 1
ATOM 837 N N . ARG A 1 107 ? -22.330 -8.911 11.720 1.00 72.75 107 ARG A N 1
ATOM 838 C CA . ARG A 1 107 ? -23.221 -9.941 11.160 1.00 72.75 107 ARG A CA 1
ATOM 839 C C . ARG A 1 107 ? -22.992 -11.334 11.760 1.00 72.75 107 ARG A C 1
ATOM 841 O O . ARG A 1 107 ? -23.547 -12.305 11.250 1.00 72.75 107 ARG A O 1
ATOM 848 N N . GLY A 1 108 ? -22.160 -11.451 12.799 1.00 72.19 108 GLY A N 1
ATOM 849 C CA . GLY A 1 108 ? -21.864 -12.720 13.472 1.00 72.19 108 GLY A CA 1
ATOM 850 C C . GLY A 1 108 ? -21.105 -13.732 12.609 1.00 72.19 108 GLY A C 1
ATOM 851 O O . GLY A 1 108 ? -21.116 -14.921 12.915 1.00 72.19 108 GLY A O 1
ATOM 852 N N . ARG A 1 109 ? -20.465 -13.294 11.515 1.00 72.50 109 ARG A N 1
ATOM 853 C CA . ARG A 1 109 ? -19.715 -14.167 10.602 1.00 72.50 109 ARG A CA 1
ATOM 854 C C . ARG A 1 109 ? -18.259 -13.732 10.519 1.00 72.50 109 ARG A C 1
ATOM 856 O O . ARG A 1 109 ? -17.959 -12.544 10.439 1.00 72.50 109 ARG A O 1
ATOM 863 N N . LEU A 1 110 ? -17.353 -14.704 10.478 1.00 72.00 110 LEU A N 1
ATOM 864 C CA . LEU A 1 110 ? -15.951 -14.453 10.153 1.00 72.00 110 LEU A CA 1
ATOM 865 C C . LEU A 1 110 ? -15.822 -14.177 8.651 1.00 72.00 110 LEU A C 1
ATOM 867 O O . LEU A 1 110 ? -16.475 -14.822 7.828 1.00 72.00 110 LEU A O 1
ATOM 871 N N . MET A 1 111 ? -15.006 -13.188 8.291 1.00 72.00 111 MET A N 1
ATOM 872 C CA . MET A 1 111 ? -14.776 -12.834 6.894 1.00 72.00 111 MET A CA 1
ATOM 873 C C . MET A 1 111 ? -13.969 -13.939 6.190 1.00 72.00 111 MET A C 1
ATOM 875 O O . MET A 1 111 ? -12.923 -14.333 6.710 1.00 72.00 111 MET A O 1
ATOM 879 N N . PRO A 1 112 ? -14.407 -14.433 5.015 1.00 77.56 112 PRO A N 1
ATOM 880 C CA . PRO A 1 112 ? -13.622 -15.384 4.236 1.00 77.56 112 PRO A CA 1
ATOM 881 C C . PRO A 1 112 ? -12.275 -14.781 3.820 1.00 77.56 112 PRO A C 1
ATOM 883 O O . PRO A 1 112 ? -12.230 -13.663 3.305 1.00 77.56 112 PRO A O 1
ATOM 886 N N . LEU A 1 113 ? -11.186 -15.540 3.983 1.00 73.88 113 LEU A N 1
ATOM 887 C CA . LEU A 1 113 ? -9.821 -15.070 3.711 1.00 73.88 113 LEU A CA 1
ATOM 888 C C . LEU A 1 113 ? -9.636 -14.594 2.261 1.00 73.88 113 LEU A C 1
ATOM 890 O O . LEU A 1 113 ? -9.015 -13.563 2.028 1.00 73.88 113 LEU A O 1
ATOM 894 N N . TYR A 1 114 ? -10.214 -15.311 1.294 1.00 77.31 114 TYR A N 1
ATOM 895 C CA . TYR A 1 114 ? -10.142 -14.949 -0.125 1.00 77.31 114 TYR A CA 1
ATOM 896 C C . TYR A 1 114 ? -10.804 -13.601 -0.422 1.00 77.31 114 TYR A C 1
ATOM 898 O O . TYR A 1 114 ? -10.314 -12.850 -1.258 1.00 77.31 114 TYR A O 1
ATOM 906 N N . LEU A 1 115 ? -11.890 -13.276 0.286 1.00 79.19 115 LEU A N 1
ATOM 907 C CA . LEU A 1 115 ? -12.585 -12.002 0.125 1.00 79.19 115 LEU A CA 1
ATOM 908 C C . LEU A 1 115 ? -11.778 -10.852 0.742 1.00 79.19 115 LEU A C 1
ATOM 910 O O . LEU A 1 115 ? -11.711 -9.779 0.152 1.00 79.19 115 LEU A O 1
ATOM 914 N N . ASP A 1 116 ? -11.141 -11.082 1.897 1.00 74.81 116 ASP A N 1
ATOM 915 C CA . ASP A 1 116 ? -10.261 -10.096 2.550 1.00 74.81 116 ASP A CA 1
ATOM 916 C C . ASP A 1 116 ? -9.041 -9.805 1.667 1.00 74.81 116 ASP A C 1
ATOM 918 O O . ASP A 1 116 ? -8.728 -8.652 1.384 1.00 74.81 116 ASP A O 1
ATOM 922 N N . ALA A 1 117 ? -8.417 -10.859 1.135 1.00 76.56 117 ALA A N 1
ATOM 923 C CA . ALA A 1 117 ? -7.291 -10.755 0.214 1.00 76.56 117 ALA A CA 1
ATOM 924 C C . ALA A 1 117 ? -7.664 -10.035 -1.089 1.00 76.56 117 ALA A C 1
ATOM 926 O O . ALA A 1 117 ? -6.960 -9.117 -1.505 1.00 76.56 117 ALA A O 1
ATOM 927 N N . ALA A 1 118 ? -8.783 -10.412 -1.715 1.00 81.94 118 ALA A N 1
ATOM 928 C CA . ALA A 1 118 ? -9.230 -9.802 -2.962 1.00 81.94 118 ALA A CA 1
ATOM 929 C C . ALA A 1 118 ? -9.549 -8.313 -2.781 1.00 81.94 118 ALA A C 1
ATOM 931 O O . ALA A 1 118 ? -9.081 -7.492 -3.565 1.00 81.94 118 ALA A O 1
ATOM 932 N N . LEU A 1 119 ? -10.285 -7.947 -1.725 1.00 81.94 119 LEU A N 1
ATOM 933 C CA . LEU A 1 119 ? -10.597 -6.545 -1.431 1.00 81.94 119 LEU A CA 1
ATOM 934 C C . LEU A 1 119 ? -9.339 -5.744 -1.096 1.00 81.94 119 LEU A C 1
ATOM 936 O O . LEU A 1 119 ? -9.207 -4.607 -1.544 1.00 81.94 119 LEU A O 1
ATOM 940 N N . TYR A 1 120 ? -8.404 -6.338 -0.354 1.00 82.56 120 TYR A N 1
ATOM 941 C CA . TYR A 1 120 ? -7.130 -5.707 -0.036 1.00 82.56 120 TYR A CA 1
ATOM 942 C C . TYR A 1 120 ? -6.321 -5.406 -1.300 1.00 82.56 120 TYR A C 1
ATOM 944 O O . TYR A 1 120 ? -5.939 -4.260 -1.518 1.00 82.56 120 TYR A O 1
ATOM 952 N N . VAL A 1 121 ? -6.096 -6.408 -2.154 1.00 85.88 121 VAL A N 1
ATOM 953 C CA . VAL A 1 121 ? -5.317 -6.257 -3.393 1.00 85.88 121 VAL A CA 1
ATOM 954 C C . VAL A 1 121 ? -6.014 -5.306 -4.367 1.00 85.88 121 VAL A C 1
ATOM 956 O O . VAL A 1 121 ? -5.365 -4.445 -4.960 1.00 85.88 121 VAL A O 1
ATOM 959 N N . PHE A 1 122 ? -7.336 -5.406 -4.503 1.00 84.44 122 PHE A N 1
ATOM 960 C CA . PHE A 1 122 ? -8.113 -4.538 -5.384 1.00 84.44 122 PHE A CA 1
ATOM 961 C C . PHE A 1 122 ? -8.044 -3.071 -4.948 1.00 84.44 122 PHE A C 1
ATOM 963 O O . PHE A 1 122 ? -7.688 -2.202 -5.738 1.00 84.44 122 PHE A O 1
ATOM 970 N N . LEU A 1 123 ? -8.298 -2.777 -3.673 1.00 83.56 123 LEU A N 1
ATOM 971 C CA . LEU A 1 123 ? -8.225 -1.402 -3.177 1.00 83.56 123 LEU A CA 1
ATOM 972 C C . LEU A 1 123 ? -6.791 -0.867 -3.206 1.00 83.56 123 LEU A C 1
ATOM 974 O O . LEU A 1 123 ? -6.583 0.306 -3.514 1.00 83.56 123 LEU A O 1
ATOM 978 N N . LEU A 1 124 ? -5.801 -1.719 -2.920 1.00 85.44 124 LEU A N 1
ATOM 979 C CA . LEU A 1 124 ? -4.395 -1.321 -2.911 1.00 85.44 124 LEU A CA 1
ATOM 980 C C . LEU A 1 124 ? -3.895 -1.009 -4.312 1.00 85.44 124 LEU A C 1
ATOM 982 O O . LEU A 1 124 ? -3.214 -0.008 -4.490 1.00 85.44 124 LEU A O 1
ATOM 986 N N . SER A 1 125 ? -4.275 -1.810 -5.304 1.00 87.06 125 SER A N 1
ATOM 987 C CA . SER A 1 125 ? -3.908 -1.562 -6.700 1.00 87.06 125 SER A CA 1
ATOM 988 C C . SER A 1 125 ? -4.493 -0.251 -7.222 1.00 87.06 125 SER A C 1
ATOM 990 O O . SER A 1 125 ? -3.757 0.523 -7.827 1.00 87.06 125 SER A O 1
ATOM 992 N N . ILE A 1 126 ? -5.755 0.064 -6.905 1.00 86.00 126 ILE A N 1
ATOM 993 C CA . ILE A 1 126 ? -6.359 1.363 -7.250 1.00 86.00 126 ILE A CA 1
ATOM 994 C C . ILE A 1 126 ? -5.569 2.511 -6.617 1.00 86.00 126 ILE A C 1
ATOM 996 O O . ILE A 1 126 ? -5.212 3.469 -7.298 1.00 86.00 126 ILE A O 1
ATOM 1000 N N . LEU A 1 127 ? -5.268 2.416 -5.320 1.00 84.44 127 LEU A N 1
ATOM 1001 C CA . LEU A 1 127 ? -4.592 3.498 -4.607 1.00 84.44 127 LEU A CA 1
ATOM 1002 C C . LEU A 1 127 ? -3.140 3.691 -5.065 1.00 84.44 127 LEU A C 1
ATOM 1004 O O . LEU A 1 127 ? -2.671 4.821 -5.179 1.00 84.44 127 LEU A O 1
ATOM 1008 N N . VAL A 1 128 ? -2.431 2.591 -5.325 1.00 86.06 128 VAL A N 1
ATOM 1009 C CA . VAL A 1 128 ? -1.059 2.607 -5.844 1.00 86.06 128 VAL A CA 1
ATOM 1010 C C . VAL A 1 128 ? -1.029 3.207 -7.243 1.00 86.06 128 VAL A C 1
ATOM 1012 O O . VAL A 1 128 ? -0.182 4.058 -7.502 1.00 86.06 128 VAL A O 1
ATOM 1015 N N . LEU A 1 129 ? -1.960 2.818 -8.118 1.00 87.38 129 LEU A N 1
ATOM 1016 C CA . LEU A 1 129 ? -2.063 3.378 -9.462 1.00 87.38 129 LEU A CA 1
ATOM 1017 C C . LEU A 1 129 ? -2.306 4.888 -9.406 1.00 87.38 129 LEU A C 1
ATOM 1019 O O . LEU A 1 129 ? -1.563 5.655 -10.013 1.00 87.38 129 LEU A O 1
ATOM 1023 N N . GLU A 1 130 ? -3.296 5.310 -8.619 1.00 84.94 130 GLU A N 1
ATOM 1024 C CA . GLU A 1 130 ? -3.636 6.720 -8.435 1.00 84.94 130 GLU A CA 1
ATOM 1025 C C . GLU A 1 130 ? -2.435 7.521 -7.918 1.00 84.94 130 GLU A C 1
ATOM 1027 O O . GLU A 1 130 ? -2.164 8.623 -8.388 1.00 84.94 130 GLU A O 1
ATOM 1032 N N . PHE A 1 131 ? -1.675 6.988 -6.961 1.00 83.75 131 PHE A N 1
ATOM 1033 C CA . PHE A 1 131 ? -0.499 7.688 -6.456 1.00 83.75 131 PHE A CA 1
ATOM 1034 C C . PHE A 1 131 ? 0.633 7.755 -7.469 1.00 83.75 131 PHE A C 1
ATOM 1036 O O . PHE A 1 131 ? 1.204 8.827 -7.629 1.00 83.75 131 PHE A O 1
ATOM 1043 N N . LEU A 1 132 ? 0.940 6.663 -8.166 1.00 83.94 132 LEU A N 1
ATOM 1044 C CA . LEU A 1 132 ? 2.028 6.645 -9.139 1.00 83.94 132 LEU A CA 1
ATOM 1045 C C . LEU A 1 132 ? 1.748 7.565 -10.336 1.00 83.94 132 LEU A C 1
ATOM 1047 O O . LEU A 1 132 ? 2.644 8.304 -10.729 1.00 83.94 132 LEU A O 1
ATOM 1051 N N . MET A 1 133 ? 0.510 7.607 -10.847 1.00 85.50 133 MET A N 1
ATOM 1052 C CA . MET A 1 133 ? 0.132 8.514 -11.946 1.00 85.50 133 MET A CA 1
ATOM 1053 C C . MET A 1 133 ? 0.215 9.999 -11.564 1.00 85.50 133 MET A C 1
ATOM 1055 O O . MET A 1 133 ? 0.381 10.857 -12.425 1.00 85.50 133 MET A O 1
ATOM 1059 N N . ASN A 1 134 ? 0.098 10.318 -10.273 1.00 82.75 134 ASN A N 1
ATOM 1060 C CA . ASN A 1 134 ? 0.136 11.691 -9.774 1.00 82.75 134 ASN A CA 1
ATOM 1061 C C . ASN A 1 134 ? 1.551 12.168 -9.388 1.00 82.75 134 ASN A C 1
ATOM 1063 O O . ASN A 1 134 ? 1.701 13.316 -8.961 1.00 82.75 134 ASN A O 1
ATOM 1067 N N . ILE A 1 135 ? 2.584 11.320 -9.485 1.00 81.12 135 ILE A N 1
ATOM 1068 C CA . ILE A 1 135 ? 3.961 11.704 -9.145 1.00 81.12 135 ILE A CA 1
ATOM 1069 C C . ILE A 1 135 ? 4.684 12.185 -10.410 1.00 81.12 135 ILE A C 1
ATOM 1071 O O . ILE A 1 135 ? 4.858 11.412 -11.353 1.00 81.12 135 ILE A O 1
ATOM 1075 N N . PRO A 1 136 ? 5.175 13.436 -10.435 1.00 75.38 136 PRO A N 1
ATOM 1076 C CA . PRO A 1 136 ? 5.936 13.934 -11.570 1.00 75.38 136 PRO A CA 1
ATOM 1077 C C . PRO A 1 136 ? 7.255 13.162 -11.717 1.00 75.38 136 PRO A C 1
ATOM 1079 O O . PRO A 1 136 ? 8.013 13.011 -10.757 1.00 75.38 136 PRO A O 1
ATOM 1082 N N . GLY A 1 137 ? 7.546 12.701 -12.936 1.00 77.88 137 GLY A N 1
ATOM 1083 C CA . GLY A 1 137 ? 8.771 11.960 -13.253 1.00 77.88 137 GLY A CA 1
ATOM 1084 C C . GLY A 1 137 ? 8.672 10.439 -13.107 1.00 77.88 137 GLY A C 1
ATOM 1085 O O . GLY A 1 137 ? 9.710 9.780 -13.164 1.00 77.88 137 GLY A O 1
ATOM 1086 N N . ILE A 1 138 ? 7.465 9.895 -12.931 1.00 81.69 138 ILE A N 1
ATOM 1087 C CA . ILE A 1 138 ? 7.172 8.471 -13.129 1.00 81.69 138 ILE A CA 1
ATOM 1088 C C . ILE A 1 138 ? 6.422 8.333 -14.448 1.00 81.69 138 ILE A C 1
ATOM 1090 O O . ILE A 1 138 ? 5.416 9.011 -14.646 1.00 81.69 138 ILE A O 1
ATOM 1094 N N . ASP A 1 139 ? 6.905 7.456 -15.321 1.00 82.00 139 ASP A N 1
ATOM 1095 C CA . ASP A 1 139 ? 6.175 7.062 -16.520 1.00 82.00 139 ASP A CA 1
ATOM 1096 C C . ASP A 1 139 ? 5.623 5.646 -16.339 1.00 82.00 139 ASP A C 1
ATOM 1098 O O . ASP A 1 139 ? 6.356 4.704 -16.022 1.00 82.00 139 ASP A O 1
ATOM 1102 N N . LEU A 1 140 ? 4.305 5.528 -16.473 1.00 81.56 140 LEU A N 1
ATOM 1103 C CA . LEU A 1 140 ? 3.554 4.291 -16.311 1.00 81.56 140 LEU A CA 1
ATOM 1104 C C . LEU A 1 140 ? 3.020 3.881 -17.674 1.00 81.56 140 LEU A C 1
ATOM 1106 O O . LEU A 1 140 ? 1.991 4.383 -18.121 1.00 81.56 140 LEU A O 1
ATOM 1110 N N . GLN A 1 141 ? 3.674 2.911 -18.303 1.00 80.12 141 GLN A N 1
ATOM 1111 C CA . GLN A 1 141 ? 3.215 2.402 -19.596 1.00 80.12 141 GLN A CA 1
ATOM 1112 C C . GLN A 1 141 ? 2.023 1.448 -19.447 1.00 80.12 141 GLN A C 1
ATOM 1114 O O . GLN A 1 141 ? 1.298 1.191 -20.407 1.00 80.12 141 GLN A O 1
ATOM 1119 N N . SER A 1 142 ? 1.796 0.910 -18.241 1.00 79.44 142 SER A N 1
ATOM 1120 C CA . SER A 1 142 ? 0.747 -0.075 -17.999 1.00 79.44 142 SER A CA 1
ATOM 1121 C C . SER A 1 142 ? 0.180 -0.029 -16.575 1.00 79.44 142 SER A C 1
ATOM 1123 O O . SER A 1 142 ? 0.940 -0.073 -15.602 1.00 79.44 142 SER A O 1
ATOM 1125 N N . PRO A 1 143 ? -1.159 -0.055 -16.409 1.00 79.69 143 PRO A N 1
ATOM 1126 C CA . PRO A 1 143 ? -1.792 -0.101 -15.091 1.00 79.69 143 PRO A CA 1
ATOM 1127 C C . PRO A 1 143 ? -1.578 -1.443 -14.373 1.00 79.69 143 PRO A C 1
ATOM 1129 O O . PRO A 1 143 ? -1.751 -1.527 -13.155 1.00 79.69 143 PRO A O 1
ATOM 1132 N N . PHE A 1 144 ? -1.166 -2.497 -15.091 1.00 80.75 144 PHE A N 1
ATOM 1133 C CA . PHE A 1 144 ? -0.924 -3.822 -14.512 1.00 80.75 144 PHE A CA 1
ATOM 1134 C C . PHE A 1 144 ? 0.196 -3.821 -13.464 1.00 80.75 144 PHE A C 1
ATOM 1136 O O . PHE A 1 144 ? 0.189 -4.661 -12.562 1.00 80.75 144 PHE A O 1
ATOM 1143 N N . ILE A 1 145 ? 1.116 -2.854 -13.513 1.00 82.94 145 ILE A N 1
ATOM 1144 C CA . ILE A 1 145 ? 2.188 -2.758 -12.520 1.00 82.94 145 ILE A CA 1
ATOM 1145 C C . ILE A 1 145 ? 1.649 -2.449 -11.113 1.00 82.94 145 ILE A C 1
ATOM 1147 O O . ILE A 1 145 ? 2.170 -2.947 -10.117 1.00 82.94 145 ILE A O 1
ATOM 1151 N N . ALA A 1 146 ? 0.551 -1.693 -11.010 1.00 83.25 146 ALA A N 1
ATOM 1152 C CA . ALA A 1 146 ? -0.064 -1.386 -9.724 1.00 83.25 146 ALA A CA 1
ATOM 1153 C C . ALA A 1 146 ? -0.697 -2.635 -9.094 1.00 83.25 146 ALA A C 1
ATOM 1155 O O . ALA A 1 146 ? -0.620 -2.830 -7.879 1.00 83.25 146 ALA A O 1
ATOM 1156 N N . LEU A 1 147 ? -1.265 -3.517 -9.926 1.00 85.19 147 LEU A N 1
ATOM 1157 C CA . LEU A 1 147 ? -1.749 -4.826 -9.493 1.00 85.19 147 LEU A CA 1
ATOM 1158 C C . LEU A 1 147 ? -0.591 -5.710 -9.013 1.00 85.19 147 LEU A C 1
ATOM 1160 O O . LEU A 1 147 ? -0.701 -6.329 -7.955 1.00 85.19 147 LEU A O 1
ATOM 1164 N N . PHE A 1 148 ? 0.526 -5.721 -9.746 1.00 85.44 148 PHE A N 1
ATOM 1165 C CA . PHE A 1 148 ? 1.738 -6.441 -9.354 1.00 85.44 148 PHE A CA 1
ATOM 1166 C C . PHE A 1 148 ? 2.261 -5.976 -7.987 1.00 85.44 148 PHE A C 1
ATOM 1168 O O . PHE A 1 148 ? 2.466 -6.804 -7.098 1.00 85.44 148 PHE A O 1
ATOM 1175 N N . TYR A 1 149 ? 2.400 -4.664 -7.769 1.00 83.75 149 TYR A N 1
ATOM 1176 C CA . TYR A 1 149 ? 2.832 -4.132 -6.472 1.00 83.75 149 TYR A CA 1
ATOM 1177 C C . TYR A 1 149 ? 1.850 -4.468 -5.348 1.00 83.75 149 TYR A C 1
ATOM 1179 O O . TYR A 1 149 ? 2.277 -4.856 -4.260 1.00 83.75 149 TYR A O 1
ATOM 1187 N N . ALA A 1 150 ? 0.541 -4.374 -5.599 1.00 84.56 150 ALA A N 1
ATOM 1188 C CA . ALA A 1 150 ? -0.470 -4.735 -4.612 1.00 84.56 150 ALA A CA 1
ATOM 1189 C C . ALA A 1 150 ? -0.389 -6.220 -4.216 1.00 84.56 150 ALA A C 1
ATOM 1191 O O . ALA A 1 150 ? -0.448 -6.548 -3.028 1.00 84.56 150 ALA A O 1
ATOM 1192 N N . PHE A 1 151 ? -0.185 -7.112 -5.191 1.00 83.81 151 PHE A N 1
ATOM 1193 C CA . PHE A 1 151 ? 0.034 -8.539 -4.950 1.00 83.81 151 PHE A CA 1
ATOM 1194 C C . PHE A 1 151 ? 1.324 -8.807 -4.170 1.00 83.81 151 PHE A C 1
ATOM 1196 O O . PHE A 1 151 ? 1.303 -9.551 -3.188 1.00 83.81 151 PHE A O 1
ATOM 1203 N N . ALA A 1 152 ? 2.435 -8.182 -4.561 1.00 83.38 152 ALA A N 1
ATOM 1204 C CA . ALA A 1 152 ? 3.722 -8.337 -3.889 1.00 83.38 152 ALA A CA 1
ATOM 1205 C C . ALA A 1 152 ? 3.658 -7.879 -2.422 1.00 83.38 152 ALA A C 1
ATOM 1207 O O . ALA A 1 152 ? 4.186 -8.547 -1.527 1.00 83.38 152 ALA A O 1
ATOM 1208 N N . LEU A 1 153 ? 2.956 -6.777 -2.149 1.00 81.12 153 LEU A N 1
ATOM 1209 C CA . LEU A 1 153 ? 2.756 -6.261 -0.794 1.00 81.12 153 LEU A CA 1
ATOM 1210 C C . LEU A 1 153 ? 1.861 -7.162 0.045 1.00 81.12 153 LEU A C 1
ATOM 1212 O O . LEU A 1 153 ? 2.185 -7.440 1.202 1.00 81.12 153 LEU A O 1
ATOM 1216 N N . PHE A 1 154 ? 0.771 -7.660 -0.539 1.00 81.19 154 PHE A N 1
ATOM 1217 C CA . PHE A 1 154 ? -0.086 -8.638 0.119 1.00 81.19 154 PHE A CA 1
ATOM 1218 C C . PHE A 1 154 ? 0.705 -9.895 0.506 1.00 81.19 154 PHE A C 1
ATOM 1220 O O . PHE A 1 154 ? 0.657 -10.322 1.663 1.00 81.19 154 PHE A O 1
ATOM 1227 N N . PHE A 1 155 ? 1.489 -10.445 -0.425 1.00 78.12 155 PHE A N 1
ATOM 1228 C CA . PHE A 1 155 ? 2.300 -11.634 -0.175 1.00 78.12 155 PHE A CA 1
ATOM 1229 C C . PHE A 1 155 ? 3.358 -11.384 0.900 1.00 78.12 155 PHE A C 1
ATOM 1231 O O . PHE A 1 155 ? 3.486 -12.168 1.836 1.00 78.12 155 PHE A O 1
ATOM 1238 N N . THR A 1 156 ? 4.058 -10.251 0.826 1.00 75.81 156 THR A N 1
ATOM 1239 C CA . THR A 1 156 ? 5.061 -9.869 1.826 1.00 75.81 156 THR A CA 1
ATOM 1240 C C . THR A 1 156 ? 4.442 -9.764 3.217 1.00 75.81 156 THR A C 1
ATOM 1242 O O . THR A 1 156 ? 4.974 -10.298 4.189 1.00 75.81 156 THR A O 1
ATOM 1245 N N . ARG A 1 157 ? 3.265 -9.142 3.328 1.00 73.00 157 ARG A N 1
ATOM 1246 C CA . ARG A 1 157 ? 2.534 -9.034 4.593 1.00 73.00 157 ARG A CA 1
ATOM 1247 C C . ARG A 1 157 ? 2.126 -10.401 5.141 1.00 73.00 157 ARG A C 1
ATOM 1249 O O . ARG A 1 157 ? 2.248 -10.633 6.346 1.00 73.00 157 ARG A O 1
ATOM 1256 N N . TYR A 1 158 ? 1.663 -11.300 4.277 1.00 72.44 158 TYR A N 1
ATOM 1257 C CA . TYR A 1 158 ? 1.309 -12.660 4.671 1.00 72.44 158 TYR A CA 1
ATOM 1258 C C . TYR A 1 158 ? 2.540 -13.451 5.126 1.00 72.44 158 TYR A C 1
ATOM 1260 O O . TYR A 1 158 ? 2.500 -14.091 6.174 1.00 72.44 158 TYR A O 1
ATOM 1268 N N . LEU A 1 159 ? 3.661 -13.324 4.411 1.00 73.00 159 LEU A N 1
ATOM 1269 C CA . LEU A 1 159 ? 4.938 -13.944 4.755 1.00 73.00 159 LEU A CA 1
ATOM 1270 C C . LEU A 1 159 ? 5.440 -13.480 6.129 1.00 73.00 159 LEU A C 1
ATOM 1272 O O . LEU A 1 159 ? 5.753 -14.311 6.977 1.00 73.00 159 LEU A O 1
ATOM 1276 N N . PHE A 1 160 ? 5.440 -12.171 6.400 1.00 70.94 160 PHE A N 1
ATOM 1277 C CA . PHE A 1 160 ? 5.811 -11.641 7.718 1.00 70.94 160 PHE A CA 1
ATOM 1278 C C . PHE A 1 160 ? 4.869 -12.111 8.824 1.00 70.94 160 PHE A C 1
ATOM 1280 O O . PHE A 1 160 ? 5.317 -12.409 9.933 1.00 70.94 160 PHE A O 1
ATOM 1287 N N . SER A 1 161 ? 3.569 -12.198 8.533 1.00 66.06 161 SER A N 1
ATOM 1288 C CA . SER A 1 161 ? 2.605 -12.761 9.475 1.00 66.06 161 SER A CA 1
ATOM 1289 C C . SER A 1 161 ? 2.942 -14.219 9.789 1.00 66.06 161 SER A C 1
ATOM 1291 O O . SER A 1 161 ? 2.950 -14.599 10.957 1.00 66.06 161 SER A O 1
ATOM 1293 N N . LEU A 1 162 ? 3.254 -15.020 8.769 1.00 69.56 162 LEU A N 1
ATOM 1294 C CA . LEU A 1 162 ? 3.584 -16.434 8.911 1.00 69.56 162 LEU A CA 1
ATOM 1295 C C . LEU A 1 162 ? 4.880 -16.628 9.709 1.00 69.56 162 LEU A C 1
ATOM 1297 O O . LEU A 1 162 ? 4.883 -17.372 10.683 1.00 69.56 162 LEU A O 1
ATOM 1301 N N . ILE A 1 163 ? 5.939 -15.883 9.372 1.00 70.50 163 ILE A N 1
ATOM 1302 C CA . ILE A 1 163 ? 7.216 -15.885 10.103 1.00 70.50 163 ILE A CA 1
ATOM 1303 C C . ILE A 1 163 ? 6.985 -15.536 11.573 1.00 70.50 163 ILE A C 1
ATOM 1305 O O . ILE A 1 163 ? 7.466 -16.237 12.460 1.00 70.50 163 ILE A O 1
ATOM 1309 N N . ARG A 1 164 ? 6.207 -14.484 11.856 1.00 62.88 164 ARG A N 1
ATOM 1310 C CA . ARG A 1 164 ? 5.891 -14.089 13.232 1.00 62.88 164 ARG A CA 1
ATOM 1311 C C . ARG A 1 164 ? 5.144 -15.189 13.982 1.00 62.88 164 ARG A C 1
ATOM 1313 O O . ARG A 1 164 ? 5.452 -15.419 15.147 1.00 62.88 164 ARG A O 1
ATOM 1320 N N . PHE A 1 165 ? 4.194 -15.866 13.337 1.00 61.66 165 PHE A N 1
ATOM 1321 C CA . PHE A 1 165 ? 3.504 -17.009 13.935 1.00 61.66 165 PHE A CA 1
ATOM 1322 C C . PHE A 1 165 ? 4.462 -18.163 14.238 1.00 61.66 165 PHE A C 1
ATOM 1324 O O . PHE A 1 165 ? 4.390 -18.716 15.331 1.00 61.66 165 PHE A O 1
ATOM 1331 N N . THR A 1 166 ? 5.374 -18.494 13.324 1.00 62.44 166 THR A N 1
ATOM 1332 C CA . THR A 1 166 ? 6.375 -19.553 13.521 1.00 62.44 166 THR A CA 1
ATOM 1333 C C . THR A 1 166 ? 7.330 -19.222 14.670 1.00 62.44 166 THR A C 1
ATOM 1335 O O . THR A 1 166 ? 7.569 -20.066 15.531 1.00 62.44 166 THR A O 1
ATOM 1338 N N . VAL A 1 167 ? 7.807 -17.975 14.742 1.00 59.72 167 VAL A N 1
ATOM 1339 C CA . VAL A 1 167 ? 8.712 -17.498 15.802 1.00 59.72 167 VAL A CA 1
ATOM 1340 C C . VAL A 1 167 ? 8.005 -17.433 17.161 1.00 59.72 167 VAL A C 1
ATOM 1342 O O . VAL A 1 167 ? 8.569 -17.854 18.164 1.00 59.72 167 VAL A O 1
ATOM 1345 N N . GLN A 1 168 ? 6.759 -16.946 17.220 1.00 56.34 168 GLN A N 1
ATOM 1346 C CA . GLN A 1 168 ? 6.003 -16.852 18.477 1.00 56.34 168 GLN A CA 1
ATOM 1347 C C . GLN A 1 168 ? 5.496 -18.202 18.988 1.00 56.34 168 GLN A C 1
ATOM 1349 O O . GLN A 1 168 ? 5.321 -18.357 20.193 1.00 56.34 168 GLN A O 1
ATOM 1354 N N . LYS A 1 169 ? 5.251 -19.172 18.100 1.00 53.44 169 LYS A N 1
ATOM 1355 C CA . LYS A 1 169 ? 4.853 -20.525 18.505 1.00 53.44 169 LYS A CA 1
ATOM 1356 C C . LYS A 1 169 ? 6.023 -21.413 18.915 1.00 53.44 169 LYS A C 1
ATOM 1358 O O . LYS A 1 169 ? 5.753 -22.520 19.363 1.00 53.44 169 LYS A O 1
ATOM 1363 N N . GLY A 1 170 ? 7.275 -20.960 18.788 1.00 46.22 170 GLY A N 1
ATOM 1364 C CA . GLY A 1 170 ? 8.437 -21.765 19.162 1.00 46.22 170 GLY A CA 1
ATOM 1365 C C . GLY A 1 170 ? 8.374 -23.154 18.531 1.00 46.22 170 GLY A C 1
ATOM 1366 O O . GLY A 1 170 ? 8.490 -24.152 19.234 1.00 46.22 170 GLY A O 1
ATOM 1367 N N . VAL A 1 171 ? 8.0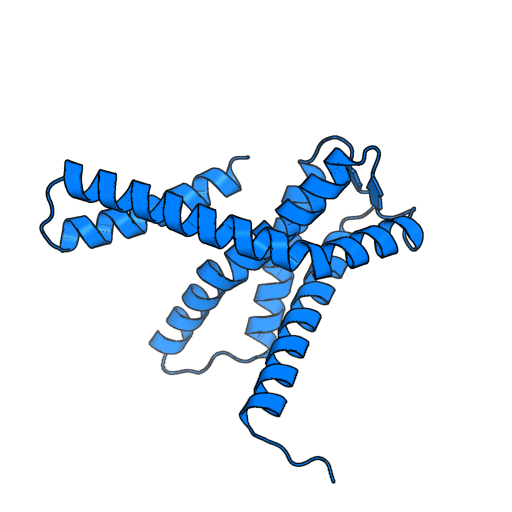93 -23.234 17.225 1.00 51.22 171 VAL A N 1
ATOM 1368 C CA . VAL A 1 171 ? 8.171 -24.523 16.534 1.00 51.22 171 VAL A CA 1
ATOM 1369 C C . VAL A 1 171 ? 9.642 -24.914 16.545 1.00 51.22 171 VAL A C 1
ATOM 1371 O O . VAL A 1 171 ? 10.442 -24.316 15.828 1.00 51.22 171 VAL A O 1
ATOM 1374 N N . ALA A 1 172 ? 9.992 -25.864 17.413 1.00 44.00 172 ALA A N 1
ATOM 1375 C CA . ALA A 1 172 ? 11.280 -26.529 17.387 1.00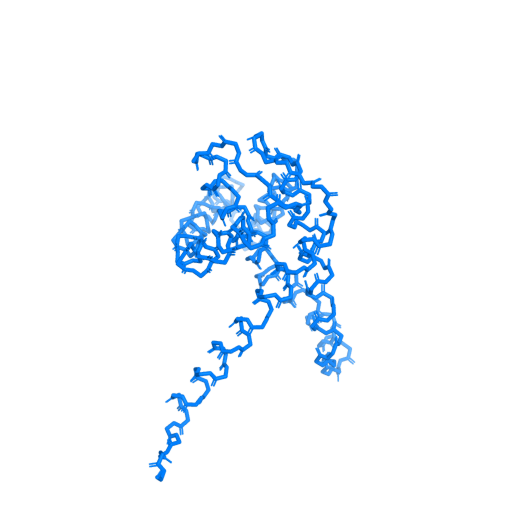 44.00 172 ALA A CA 1
ATOM 1376 C C . ALA A 1 172 ? 11.481 -27.066 15.967 1.00 44.00 172 ALA A C 1
ATOM 1378 O O . ALA A 1 172 ? 10.710 -27.905 15.497 1.00 44.00 172 ALA A O 1
ATOM 1379 N N . SER A 1 173 ? 12.461 -26.514 15.256 1.00 42.50 173 SER A N 1
ATOM 1380 C CA . SER A 1 173 ? 12.966 -27.140 14.045 1.00 42.50 173 SER A CA 1
ATOM 1381 C C . SER A 1 173 ? 13.597 -28.461 14.471 1.00 42.50 173 SER A C 1
ATOM 1383 O O . SER A 1 173 ? 14.570 -28.443 15.228 1.00 42.50 173 SER A O 1
ATOM 1385 N N . ASN A 1 174 ? 13.010 -29.574 14.037 1.00 40.03 174 ASN A N 1
ATOM 1386 C CA . ASN A 1 174 ? 13.722 -30.848 14.002 1.00 40.03 174 ASN A CA 1
ATOM 1387 C C . ASN A 1 174 ? 14.898 -30.753 13.030 1.00 40.03 174 ASN A C 1
ATOM 1389 O O . ASN A 1 174 ? 14.723 -30.090 11.979 1.00 40.03 174 ASN A O 1
#

Foldseek 3Di:
DVVVVVLLVVQLVVQLVVVVVVVDDNVVSNVSSVVSSVVCVVVLVVVLVVQCVVQVVVLVVCCVVVVVFKHAQDPVLSSQLSSQLSVLLCCCVPPVLVVVQVVQVVVVHGDDPVVSLVVQLVSSLVSSLVSNVPRPRMDGNDSVVSSVSSVSSSVVVVVVVVVVVCVVVVPPDD

Radius of gyration: 18.68 Å; chains: 1; bounding box: 39×54×48 Å